Protein AF-A0A849Z394-F1 (afdb_monomer_lite)

Foldseek 3Di:
DDDDDDDDDDDPPPPPPPCDDDDDDPPPPDCFLLLVLLQLQQVLLQQLLQVQCVVVPHHRGDVVSSVVQSVLLSVVQVVVVLLVKGFDSVQSVVLSVLLSVQQVPDPHSVRRDGSVCSCVSRVPRIDPRAAADDDFFDKFQWQNNYHDDPADFDWTFADPDHRIGTIDTGHD

Radius of gyration: 26.24 Å; chains: 1; bounding box: 50×62×99 Å

pLDDT: mean 83.71, std 20.91, range [30.56, 98.06]

Secondary structure (DSSP, 8-state):
--------------------------------HHHHHHHHHHHHHHHHTHHHHHHTTPPPP-HHHHHHHHHHHHHHHHHHHHTT--B-GGGHHHHHHHHHHHHHH-SSTTS---GGGHHHH-GGGBPPPPP-SBPTTSEESSGGGBPP-SSSEEEEEEEEETTEEEEEEEE-

Sequence (172 aa):
MAYSRFGMVGVVVSLGCLAAGACGNPEVYKEESRDVAADAIAEAICEAATPCCVSIGYRPPSDTCRSGMRNEVMLQIMGAEDDRRDVRREAIDECVEKFEAAIAAASTCTEVAGPADLLELCPDLMTPIPEGTRPPGDSCGGTYDCASPSEPGQRDCIEDQPGSGTCYWFLS

Structure (mmCIF, N/CA/C/O backbone):
data_AF-A0A849Z394-F1
#
_entry.id   AF-A0A849Z394-F1
#
loop_
_atom_site.group_PDB
_atom_site.id
_atom_site.type_symbol
_atom_site.label_atom_id
_atom_site.label_alt_id
_atom_site.label_comp_id
_atom_site.label_asym_id
_atom_site.label_entity_id
_atom_site.label_seq_id
_atom_site.pdbx_PDB_ins_code
_atom_site.Cartn_x
_atom_site.Cartn_y
_atom_site.Cartn_z
_atom_site.occupancy
_atom_site.B_iso_or_equiv
_atom_site.auth_seq_id
_atom_site.auth_comp_id
_atom_site.auth_asym_id
_atom_site.auth_atom_id
_atom_site.pdbx_PDB_model_num
ATOM 1 N N . MET A 1 1 ? 9.810 41.817 72.315 1.00 37.50 1 MET A N 1
ATOM 2 C CA . MET A 1 1 ? 10.952 41.482 71.433 1.00 37.50 1 MET A CA 1
ATOM 3 C C . MET A 1 1 ? 10.340 40.931 70.143 1.00 37.50 1 MET A C 1
ATOM 5 O O . MET A 1 1 ? 9.698 39.903 70.232 1.00 37.50 1 MET A O 1
ATOM 9 N N . ALA A 1 2 ? 10.123 41.703 69.074 1.00 34.38 2 ALA A N 1
ATOM 10 C CA . ALA A 1 2 ? 11.055 42.406 68.178 1.00 34.38 2 ALA A CA 1
ATOM 11 C C . ALA A 1 2 ? 11.533 41.515 66.996 1.00 34.38 2 ALA A C 1
ATOM 13 O O . ALA A 1 2 ? 12.284 40.581 67.236 1.00 34.38 2 ALA A O 1
ATOM 14 N N . TYR A 1 3 ? 11.116 41.904 65.770 1.00 33.12 3 TYR A N 1
ATOM 15 C CA . TYR A 1 3 ? 11.657 41.603 64.415 1.00 33.12 3 TYR A CA 1
ATOM 16 C C . TYR A 1 3 ? 11.657 40.141 63.918 1.00 33.12 3 TYR A C 1
ATOM 18 O O . TYR A 1 3 ? 11.723 39.217 64.706 1.00 33.12 3 TYR A O 1
ATOM 26 N N . SER A 1 4 ? 11.691 39.807 62.624 1.00 34.09 4 SER A N 1
ATOM 27 C CA . SER A 1 4 ? 11.247 40.361 61.332 1.00 34.09 4 SER A CA 1
ATOM 28 C C . SER A 1 4 ? 11.457 39.242 60.292 1.00 34.09 4 SER A C 1
ATOM 30 O O . SER A 1 4 ? 12.234 38.319 60.516 1.00 34.09 4 SER A O 1
ATOM 32 N N . ARG A 1 5 ? 10.770 39.366 59.152 1.00 47.38 5 ARG A N 1
ATOM 33 C CA . ARG A 1 5 ? 10.964 38.659 57.868 1.00 47.38 5 ARG A CA 1
ATOM 34 C C . ARG A 1 5 ? 12.431 38.477 57.446 1.00 47.38 5 ARG A C 1
ATOM 36 O O . ARG A 1 5 ? 13.178 39.416 57.644 1.00 47.38 5 ARG A O 1
ATOM 43 N N . PHE A 1 6 ? 12.744 37.381 56.740 1.00 42.41 6 PHE A N 1
ATOM 44 C CA . PHE A 1 6 ? 13.652 37.203 55.571 1.00 42.41 6 PHE A CA 1
ATOM 45 C C . PHE A 1 6 ? 13.514 35.703 55.184 1.00 42.41 6 PHE A C 1
ATOM 47 O O . PHE A 1 6 ? 13.550 34.864 56.070 1.00 42.41 6 PHE A O 1
ATOM 54 N N . GLY A 1 7 ? 13.223 35.225 53.970 1.00 33.16 7 GLY A N 1
ATOM 55 C CA . GLY A 1 7 ? 13.510 35.734 52.636 1.00 33.16 7 GLY A CA 1
ATOM 56 C C . GLY A 1 7 ? 14.931 35.348 52.228 1.00 33.16 7 GLY A C 1
ATOM 57 O O . GLY A 1 7 ? 15.822 36.093 52.601 1.00 33.16 7 GLY A O 1
ATOM 58 N N . MET A 1 8 ? 15.130 34.232 51.501 1.00 32.09 8 MET A N 1
ATOM 59 C CA . MET A 1 8 ? 16.072 34.092 50.363 1.00 32.09 8 MET A CA 1
ATOM 60 C C . MET A 1 8 ? 16.408 32.634 49.980 1.00 32.09 8 MET A C 1
ATOM 62 O O . MET A 1 8 ? 16.770 31.836 50.833 1.00 32.09 8 MET A O 1
ATOM 66 N N . VAL A 1 9 ? 16.376 32.400 48.655 1.00 38.38 9 VAL A N 1
ATOM 67 C CA . VAL A 1 9 ? 17.368 31.667 47.830 1.00 38.38 9 VAL A CA 1
ATOM 68 C C . VAL A 1 9 ? 17.514 30.173 48.159 1.00 38.38 9 VAL A C 1
ATOM 70 O O . VAL A 1 9 ? 18.063 29.784 49.174 1.00 38.38 9 VAL A O 1
ATOM 73 N N . GLY A 1 10 ? 17.002 29.260 47.340 1.00 35.00 10 GLY A N 1
ATOM 74 C CA . GLY A 1 10 ? 17.419 29.085 45.954 1.00 35.00 10 GLY A CA 1
ATOM 75 C C . GLY A 1 10 ? 18.386 27.906 45.894 1.00 35.00 10 GLY A C 1
ATOM 76 O O . GLY A 1 10 ? 19.577 28.074 46.112 1.00 35.00 10 GLY A O 1
ATOM 77 N N . VAL A 1 11 ? 17.869 26.719 45.587 1.00 36.69 11 VAL A N 1
ATOM 78 C CA . VAL A 1 11 ? 18.673 25.633 45.020 1.00 36.69 11 VAL A CA 1
ATOM 79 C C . VAL A 1 11 ? 17.879 25.107 43.837 1.00 36.69 11 VAL A C 1
ATOM 81 O O . VAL A 1 11 ? 17.112 24.154 43.936 1.00 36.69 11 VAL A O 1
ATOM 84 N N . VAL A 1 12 ? 18.025 25.801 42.708 1.00 39.22 12 VAL A N 1
ATOM 85 C CA . VAL A 1 12 ? 17.841 25.155 41.413 1.00 39.22 12 VAL A CA 1
ATOM 86 C C . VAL A 1 12 ? 18.897 24.060 41.392 1.00 39.22 12 VAL A C 1
ATOM 88 O O . VAL A 1 12 ? 20.093 24.345 41.335 1.00 39.22 12 VAL A O 1
ATOM 91 N N . VAL A 1 13 ? 18.464 22.812 41.549 1.00 35.84 13 VAL A N 1
ATOM 92 C CA . VAL A 1 13 ? 19.319 21.661 41.289 1.00 35.84 13 VAL A CA 1
ATOM 93 C C . VAL A 1 13 ? 19.561 21.671 39.789 1.00 35.84 13 VAL A C 1
ATOM 95 O O . VAL A 1 13 ? 18.744 21.203 39.001 1.00 35.84 13 VAL A O 1
ATOM 98 N N . SER A 1 14 ? 20.676 22.284 39.405 1.00 35.25 14 SER A N 1
ATOM 99 C CA . SER A 1 14 ? 21.278 22.142 38.092 1.00 35.25 14 SER A CA 1
ATOM 100 C C . SER A 1 14 ? 21.635 20.671 37.899 1.00 35.25 14 SER A C 1
ATOM 102 O O . SER A 1 14 ? 22.751 20.246 38.189 1.00 35.25 14 SER A O 1
ATOM 104 N N . LEU A 1 15 ? 20.686 19.883 37.394 1.00 36.22 15 LEU A N 1
ATOM 105 C CA . LEU A 1 15 ? 20.988 18.658 36.664 1.00 36.22 15 LEU A CA 1
ATOM 106 C C . LEU A 1 15 ? 21.583 19.085 35.324 1.00 36.22 15 LEU A C 1
ATOM 108 O O . LEU A 1 15 ? 20.939 19.088 34.279 1.00 36.22 15 LEU A O 1
ATOM 112 N N . GLY A 1 16 ? 22.846 19.506 35.400 1.00 30.56 16 GLY A N 1
ATOM 113 C CA . GLY A 1 16 ? 23.749 19.503 34.272 1.00 30.56 16 GLY A CA 1
ATOM 114 C C . GLY A 1 16 ? 23.912 18.058 33.831 1.00 30.56 16 GLY A C 1
ATOM 115 O O . GLY A 1 16 ? 24.815 17.359 34.284 1.00 30.56 16 GLY A O 1
ATOM 116 N N . CYS A 1 17 ? 23.022 17.607 32.950 1.00 37.25 17 CYS A N 1
ATOM 117 C CA . CYS A 1 17 ? 23.345 16.519 32.052 1.00 37.25 17 CYS A CA 1
ATOM 118 C C . CYS A 1 17 ? 24.468 17.032 31.155 1.00 37.25 17 CYS A C 1
ATOM 120 O O . CYS A 1 17 ? 24.252 17.742 30.175 1.00 37.25 17 CYS A O 1
ATOM 122 N N . LEU A 1 18 ? 25.685 16.684 31.561 1.00 38.28 18 LEU A N 1
ATOM 123 C CA . LEU A 1 18 ? 26.853 16.550 30.711 1.00 38.28 18 LEU A CA 1
ATOM 124 C C . LEU A 1 18 ? 26.490 15.600 29.560 1.00 38.28 18 LEU A C 1
ATOM 126 O O . LEU A 1 18 ? 26.790 14.410 29.600 1.00 38.28 18 LEU A O 1
ATOM 130 N N . ALA A 1 19 ? 25.805 16.120 28.544 1.00 38.81 19 ALA A N 1
ATOM 131 C CA . ALA A 1 19 ? 25.684 15.473 27.252 1.00 38.81 19 ALA A CA 1
ATOM 132 C C . ALA A 1 19 ? 27.006 15.711 26.516 1.00 38.81 19 ALA A C 1
ATOM 134 O O . ALA A 1 19 ? 27.165 16.644 25.730 1.00 38.81 19 ALA A O 1
ATOM 135 N N . ALA A 1 20 ? 27.995 14.891 26.871 1.00 40.44 20 ALA A N 1
ATOM 136 C CA . ALA A 1 20 ? 29.158 14.663 26.036 1.00 40.44 20 ALA A CA 1
ATOM 137 C C . ALA A 1 20 ? 28.673 14.127 24.681 1.00 40.44 20 ALA A C 1
ATOM 139 O O . ALA A 1 20 ? 27.763 13.301 24.619 1.00 40.44 20 ALA A O 1
ATOM 140 N N . GLY A 1 21 ? 29.251 14.666 23.611 1.00 40.38 21 GLY A N 1
ATOM 141 C CA . GLY A 1 21 ? 28.768 14.528 22.247 1.00 40.38 21 GLY A CA 1
ATOM 142 C C . GLY A 1 21 ? 28.518 13.093 21.788 1.00 40.38 21 GLY A C 1
ATOM 143 O O . GLY A 1 21 ? 29.406 12.247 21.816 1.00 40.38 21 GLY A O 1
ATOM 144 N N . ALA A 1 22 ? 27.325 12.891 21.242 1.00 34.56 22 ALA A N 1
ATOM 145 C CA . ALA A 1 22 ? 27.134 12.086 20.050 1.00 34.56 22 ALA A CA 1
ATOM 146 C C . ALA A 1 22 ? 26.639 13.051 18.967 1.00 34.56 22 ALA A C 1
ATOM 148 O O . ALA A 1 22 ? 25.562 13.635 19.065 1.00 34.56 22 ALA A O 1
ATOM 149 N N . CYS A 1 23 ? 27.508 13.306 17.996 1.00 40.66 23 CYS A N 1
ATOM 150 C CA . CYS A 1 23 ? 27.255 14.145 16.841 1.00 40.66 23 CYS A CA 1
ATOM 151 C C . CYS A 1 23 ? 26.101 13.564 16.013 1.00 40.66 23 CYS A C 1
ATOM 153 O O . CYS A 1 23 ? 26.268 12.537 15.365 1.00 40.66 23 CYS A O 1
ATOM 155 N N . GLY A 1 24 ? 24.957 14.240 16.008 1.00 37.16 24 GLY A N 1
ATOM 156 C CA . GLY A 1 24 ? 23.949 14.118 14.963 1.00 37.16 24 GLY A CA 1
ATOM 157 C C . GLY A 1 24 ? 23.813 15.487 14.320 1.00 37.16 24 GLY A C 1
ATOM 158 O O . GLY A 1 24 ? 23.432 16.443 14.992 1.00 37.16 24 GLY A O 1
ATOM 159 N N . ASN A 1 25 ? 24.213 15.601 13.057 1.00 36.53 25 ASN A N 1
ATOM 160 C CA . ASN A 1 25 ? 23.959 16.781 12.239 1.00 36.53 25 ASN A CA 1
ATOM 161 C C . ASN A 1 25 ? 22.460 17.135 12.364 1.00 36.53 25 ASN A C 1
ATOM 163 O O . ASN A 1 25 ? 21.645 16.248 12.121 1.00 36.53 25 ASN A O 1
ATOM 167 N N . PRO A 1 26 ? 22.056 18.364 12.740 1.00 42.41 26 PRO A N 1
ATOM 168 C CA . PRO A 1 26 ? 20.657 18.787 12.709 1.00 42.41 26 PRO A CA 1
ATOM 169 C C . PRO A 1 26 ? 20.195 19.030 11.262 1.00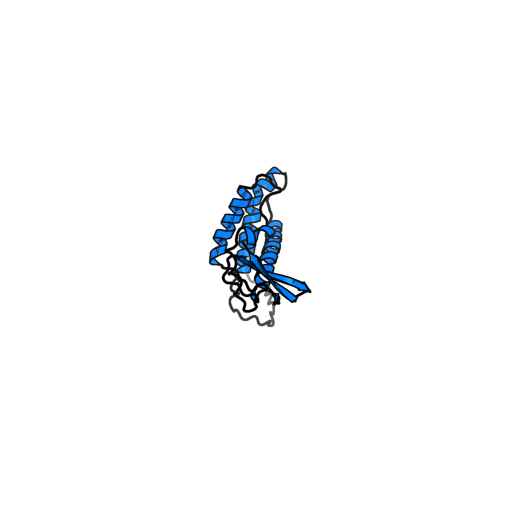 42.41 26 PRO A C 1
ATOM 171 O O . PRO A 1 26 ? 19.469 19.986 10.986 1.00 42.41 26 PRO A O 1
ATOM 174 N N . GLU A 1 27 ? 20.622 18.174 10.326 1.00 46.47 27 GLU A N 1
ATOM 175 C CA . GLU A 1 27 ? 19.857 17.954 9.113 1.00 46.47 27 GLU A CA 1
ATOM 176 C C . GLU A 1 27 ? 18.480 17.536 9.594 1.00 46.47 27 GLU A C 1
ATOM 178 O O . GLU A 1 27 ? 18.298 16.480 10.192 1.00 46.47 27 GLU A O 1
ATOM 183 N N . VAL A 1 28 ? 17.553 18.481 9.458 1.00 51.91 28 VAL A N 1
ATOM 184 C CA . VAL A 1 28 ? 16.119 18.310 9.614 1.00 51.91 28 VAL A CA 1
ATOM 185 C C . VAL A 1 28 ? 15.792 16.910 9.117 1.00 51.91 28 VAL A C 1
ATOM 187 O O . VAL A 1 28 ? 15.899 16.677 7.914 1.00 51.91 28 VAL A O 1
ATOM 190 N N . TYR A 1 29 ? 15.470 15.985 10.029 1.00 53.09 29 TYR A N 1
ATOM 191 C CA . TYR A 1 29 ? 14.891 14.699 9.661 1.00 53.09 29 TYR A CA 1
ATOM 192 C C . TYR A 1 29 ? 13.630 15.054 8.880 1.00 53.09 29 TYR A C 1
ATOM 194 O O . TYR A 1 29 ? 12.614 15.436 9.461 1.00 53.09 29 TYR A O 1
ATOM 202 N N . LYS A 1 30 ? 13.742 15.086 7.552 1.00 62.69 30 LYS A N 1
ATOM 203 C CA . LYS A 1 30 ? 12.585 15.225 6.690 1.00 62.69 30 LYS A CA 1
ATOM 204 C C . LYS A 1 30 ? 11.845 13.921 6.868 1.00 62.69 30 LYS A C 1
ATOM 206 O O . LYS A 1 30 ? 12.406 12.857 6.650 1.00 62.69 30 LYS A O 1
ATOM 211 N N . GLU A 1 31 ? 10.626 14.036 7.355 1.00 81.06 31 GLU A N 1
ATOM 212 C CA . GLU A 1 31 ? 9.714 12.917 7.474 1.00 81.06 31 GLU A CA 1
ATOM 213 C C . GLU A 1 31 ? 9.579 12.247 6.099 1.00 81.06 31 GLU A C 1
ATOM 215 O O . GLU A 1 31 ? 9.113 12.878 5.139 1.00 81.06 31 GLU A O 1
ATOM 220 N N . GLU A 1 32 ? 10.068 11.012 6.000 1.00 90.19 32 GLU A N 1
ATOM 221 C CA . GLU A 1 32 ? 10.068 10.230 4.767 1.00 90.19 32 GLU A CA 1
ATOM 222 C C . GLU A 1 32 ? 8.625 9.956 4.334 1.00 90.19 32 GLU A C 1
ATOM 224 O O . GLU A 1 32 ? 7.753 9.693 5.164 1.00 90.19 32 GLU A O 1
ATOM 229 N N . SER A 1 33 ? 8.352 9.985 3.027 1.00 92.94 33 SER A N 1
ATOM 230 C CA . SER A 1 33 ? 6.990 9.802 2.499 1.00 92.94 33 SER A CA 1
ATOM 231 C C . SER A 1 33 ? 6.345 8.488 2.954 1.00 92.94 33 SER A C 1
ATOM 233 O O . SER A 1 33 ? 5.140 8.451 3.187 1.00 92.94 33 SER A O 1
ATOM 235 N N . ARG A 1 34 ? 7.142 7.426 3.128 1.00 95.00 34 ARG A N 1
ATOM 236 C CA . ARG A 1 34 ? 6.672 6.129 3.633 1.00 95.00 34 ARG A CA 1
ATOM 237 C C . ARG A 1 34 ? 6.208 6.156 5.081 1.00 95.00 34 ARG A C 1
ATOM 239 O O . ARG A 1 34 ? 5.246 5.473 5.409 1.00 95.00 34 ARG A O 1
ATOM 246 N N . ASP A 1 35 ? 6.861 6.946 5.932 1.00 95.62 35 ASP A N 1
ATOM 247 C CA . ASP A 1 35 ? 6.464 7.075 7.332 1.00 95.62 35 ASP A CA 1
ATOM 248 C C . ASP A 1 35 ? 5.134 7.826 7.414 1.00 95.62 35 ASP A C 1
ATOM 250 O O . ASP A 1 35 ? 4.204 7.337 8.047 1.00 95.62 35 ASP A O 1
ATOM 254 N N . VAL A 1 36 ? 5.000 8.918 6.651 1.00 96.50 36 VAL A N 1
ATOM 255 C CA . VAL A 1 36 ? 3.742 9.676 6.521 1.00 96.50 36 VAL A CA 1
ATOM 256 C C . VAL A 1 36 ? 2.601 8.778 6.053 1.00 96.50 36 VAL A C 1
ATOM 258 O O . VAL A 1 36 ? 1.523 8.797 6.638 1.00 96.5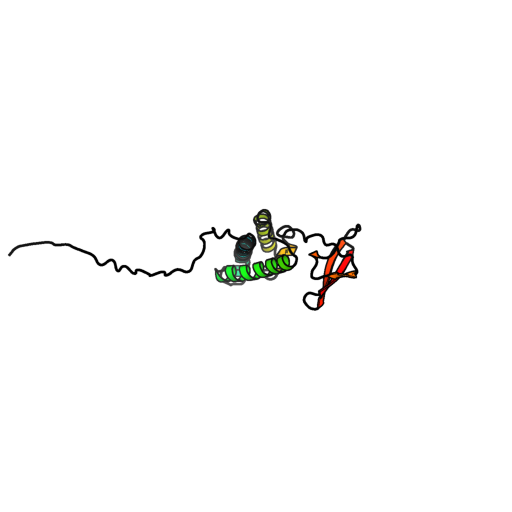0 36 VAL A O 1
ATOM 261 N N . ALA A 1 37 ? 2.831 7.993 4.997 1.00 96.62 37 ALA A N 1
ATOM 262 C CA . ALA A 1 37 ? 1.816 7.103 4.449 1.00 96.62 37 ALA A CA 1
ATOM 263 C C . ALA A 1 37 ? 1.427 6.011 5.451 1.00 96.62 37 ALA A C 1
ATOM 265 O O . ALA A 1 37 ? 0.240 5.779 5.670 1.00 96.62 37 ALA A O 1
ATOM 266 N N . ALA A 1 38 ? 2.411 5.369 6.088 1.00 97.25 38 ALA A N 1
ATOM 267 C CA . ALA A 1 38 ? 2.158 4.322 7.068 1.00 97.25 38 ALA A CA 1
ATOM 268 C C . ALA A 1 38 ? 1.368 4.837 8.274 1.00 97.25 38 ALA A C 1
ATOM 270 O O . ALA A 1 38 ? 0.447 4.159 8.723 1.00 97.25 38 ALA A O 1
ATOM 271 N N . ASP A 1 39 ? 1.701 6.027 8.775 1.00 96.69 39 ASP A N 1
ATOM 272 C CA . ASP A 1 39 ? 0.989 6.651 9.887 1.00 96.69 39 ASP A CA 1
ATOM 273 C C . ASP A 1 39 ? -0.445 7.042 9.492 1.00 96.69 39 ASP A C 1
ATOM 275 O O . ASP A 1 39 ? -1.392 6.648 10.176 1.00 96.69 39 ASP A O 1
ATOM 279 N N . ALA A 1 40 ? -0.625 7.723 8.355 1.00 97.06 40 ALA A N 1
ATOM 280 C CA . ALA A 1 40 ? -1.936 8.183 7.892 1.00 97.06 40 ALA A CA 1
ATOM 281 C C . ALA A 1 40 ? -2.902 7.024 7.590 1.00 97.06 40 ALA A C 1
ATOM 283 O O . ALA A 1 40 ? -4.056 7.035 8.018 1.00 97.06 40 ALA A O 1
ATOM 284 N N . ILE A 1 41 ? -2.432 5.987 6.893 1.00 97.56 41 ILE A N 1
ATOM 285 C CA . ILE A 1 41 ? -3.267 4.838 6.518 1.00 97.56 41 ILE A CA 1
ATOM 286 C C . ILE A 1 41 ? -3.588 3.980 7.747 1.00 97.56 41 ILE A C 1
ATOM 288 O O . ILE A 1 41 ? -4.716 3.514 7.897 1.00 97.56 41 ILE A O 1
ATOM 292 N N . ALA A 1 42 ? -2.635 3.788 8.663 1.00 96.88 42 ALA A N 1
ATOM 293 C CA . ALA A 1 42 ? -2.889 3.054 9.900 1.00 96.88 42 ALA A CA 1
ATOM 294 C C . ALA A 1 42 ? -3.916 3.751 10.796 1.00 96.88 42 ALA A C 1
ATOM 296 O O . ALA A 1 42 ? -4.757 3.085 11.406 1.00 96.88 42 ALA A O 1
ATOM 297 N N . GLU A 1 43 ? -3.848 5.081 10.878 1.00 96.44 43 GLU A N 1
ATOM 298 C CA . GLU A 1 43 ? -4.856 5.884 11.559 1.00 96.44 43 GLU A CA 1
ATOM 299 C C . GLU A 1 43 ? -6.227 5.701 10.907 1.00 96.44 43 GLU A C 1
ATOM 301 O O . GLU A 1 43 ? -7.157 5.288 11.599 1.00 96.44 43 GLU A O 1
ATOM 306 N N . ALA A 1 44 ? -6.324 5.863 9.585 1.00 95.88 44 ALA A N 1
ATOM 307 C CA . ALA A 1 44 ? -7.567 5.684 8.839 1.00 95.88 44 ALA A CA 1
ATOM 308 C C . ALA A 1 44 ? -8.197 4.295 9.051 1.00 95.88 44 ALA A C 1
ATOM 310 O O . ALA A 1 44 ? -9.383 4.191 9.367 1.00 95.88 44 ALA A O 1
ATOM 311 N N . ILE A 1 45 ? -7.400 3.221 8.964 1.00 94.88 45 ILE A N 1
ATOM 312 C CA . ILE A 1 45 ? -7.869 1.845 9.193 1.00 94.88 45 ILE A CA 1
ATOM 313 C C . ILE A 1 45 ? -8.438 1.694 10.609 1.00 94.88 45 ILE A C 1
ATOM 315 O O . ILE A 1 45 ? -9.544 1.178 10.791 1.00 94.88 45 ILE A O 1
ATOM 319 N N . CYS A 1 46 ? -7.700 2.141 11.629 1.00 94.19 46 CYS A N 1
ATOM 320 C CA . CYS A 1 46 ? -8.142 2.014 13.014 1.00 94.19 46 CYS A CA 1
ATOM 321 C C . CYS A 1 46 ? -9.371 2.888 13.299 1.00 94.19 46 CYS A C 1
ATOM 323 O O . CYS A 1 46 ? -10.311 2.423 13.938 1.00 94.19 46 CYS A O 1
ATOM 325 N N . GLU A 1 47 ? -9.419 4.133 12.835 1.00 92.81 47 GLU A N 1
ATOM 326 C CA . GLU A 1 47 ? -10.565 5.006 13.090 1.00 92.81 47 GLU A CA 1
ATOM 327 C C . GLU A 1 47 ? -11.830 4.489 12.398 1.00 92.81 47 GLU A C 1
ATOM 329 O O . GLU A 1 47 ? -12.862 4.312 13.061 1.00 92.81 47 GLU A O 1
ATOM 334 N N . ALA A 1 48 ? -11.731 4.131 11.115 1.00 90.31 48 ALA A N 1
ATOM 335 C CA . ALA A 1 48 ? -12.847 3.611 10.333 1.00 90.31 48 ALA A CA 1
ATOM 336 C C . ALA A 1 48 ? -13.361 2.256 10.855 1.00 90.31 48 ALA A C 1
ATOM 338 O O . ALA A 1 48 ? -14.555 1.970 10.752 1.00 90.31 48 ALA A O 1
ATOM 339 N N . ALA A 1 49 ? -12.511 1.439 11.489 1.00 89.38 49 ALA A N 1
ATOM 340 C CA . ALA A 1 49 ? -12.913 0.171 12.104 1.00 89.38 49 ALA A CA 1
ATOM 341 C C . ALA A 1 49 ? -13.681 0.329 13.435 1.00 89.38 49 ALA A C 1
ATOM 343 O O . ALA A 1 49 ? -14.244 -0.648 13.943 1.00 89.38 49 ALA A O 1
ATOM 344 N N . THR A 1 50 ? -13.759 1.535 14.013 1.00 91.00 50 THR A N 1
ATOM 345 C CA . THR A 1 50 ? -14.420 1.777 15.311 1.00 91.00 50 THR A CA 1
ATOM 346 C C . THR A 1 50 ? -15.855 1.235 15.393 1.00 91.00 50 THR A C 1
ATOM 348 O O . THR A 1 50 ? -16.159 0.534 16.368 1.00 91.00 50 THR A O 1
ATOM 351 N N . PRO A 1 51 ? -16.754 1.485 14.415 1.00 88.12 51 PRO A N 1
ATOM 352 C CA . PRO A 1 51 ? -18.119 0.960 14.455 1.00 88.12 51 PRO A CA 1
ATOM 353 C C . PRO A 1 51 ? -18.146 -0.571 14.487 1.00 88.12 51 PRO A C 1
ATOM 355 O O . PRO A 1 51 ? -18.937 -1.159 15.229 1.00 88.12 51 PRO A O 1
ATOM 358 N N . CYS A 1 52 ? -17.234 -1.214 13.751 1.00 87.31 52 CYS A N 1
ATOM 359 C CA . CYS A 1 52 ? -17.089 -2.663 13.741 1.00 87.31 52 CYS A CA 1
ATOM 360 C C . CYS A 1 52 ? -16.684 -3.183 15.123 1.00 87.31 52 CYS A C 1
ATOM 362 O O . CYS A 1 52 ? -17.396 -4.024 15.674 1.00 87.31 52 CYS A O 1
ATOM 364 N N . CYS A 1 53 ? -15.628 -2.631 15.734 1.00 86.56 53 CYS A N 1
ATOM 365 C CA . CYS A 1 53 ? -15.176 -3.023 17.074 1.00 86.56 53 CYS A CA 1
ATOM 366 C C . CYS A 1 53 ? -16.282 -2.886 18.128 1.00 86.56 53 CYS A C 1
ATOM 368 O O . CYS A 1 53 ? -16.483 -3.796 18.934 1.00 86.56 53 CYS A O 1
ATOM 370 N N . VAL A 1 54 ? -17.031 -1.781 18.097 1.00 88.62 54 VAL A N 1
ATOM 371 C CA . VAL A 1 54 ? -18.138 -1.541 19.032 1.00 88.62 54 VAL A CA 1
ATOM 372 C C . VAL A 1 54 ? -19.274 -2.546 18.819 1.00 88.62 54 VAL A C 1
ATOM 374 O O . VAL A 1 54 ? -19.808 -3.072 19.797 1.00 88.62 54 VAL A O 1
ATOM 377 N N . SER A 1 55 ? -19.627 -2.858 17.568 1.00 87.19 55 SER A N 1
ATOM 378 C CA . SER A 1 55 ? -20.743 -3.763 17.248 1.00 87.19 55 SER A CA 1
ATOM 379 C C . SER A 1 55 ? -20.540 -5.197 17.756 1.00 87.19 55 SER A C 1
ATOM 381 O O . SER A 1 55 ? -21.502 -5.852 18.155 1.00 87.19 55 SER A O 1
ATOM 383 N N . ILE A 1 56 ? -19.287 -5.658 17.813 1.00 85.38 56 ILE A N 1
ATOM 384 C CA . ILE A 1 56 ? -18.911 -6.995 18.299 1.00 85.38 56 ILE A CA 1
ATOM 385 C C . ILE A 1 56 ? -18.498 -6.999 19.783 1.00 85.38 56 ILE A C 1
ATOM 387 O O . ILE A 1 56 ? -18.043 -8.016 20.303 1.00 85.38 56 ILE A O 1
ATOM 391 N N . GLY A 1 57 ? -18.683 -5.875 20.485 1.00 84.44 57 GLY A N 1
ATOM 392 C CA . GLY A 1 57 ? -18.469 -5.757 21.930 1.00 84.44 57 GLY A CA 1
ATOM 393 C C . GLY A 1 57 ? -17.019 -5.513 22.361 1.00 84.44 57 GLY A C 1
ATOM 394 O O . GLY A 1 57 ? -16.721 -5.607 23.555 1.00 84.44 57 GLY A O 1
ATOM 395 N N . TYR A 1 58 ? -16.117 -5.185 21.433 1.00 86.88 58 TYR A N 1
ATOM 396 C CA . TYR A 1 58 ? -14.770 -4.726 21.766 1.00 86.88 58 TYR A CA 1
ATOM 397 C C . TYR A 1 58 ? -14.748 -3.228 22.085 1.00 86.88 58 TYR A C 1
ATOM 399 O O . TYR A 1 58 ? -15.688 -2.473 21.830 1.00 86.88 58 TYR A O 1
ATOM 407 N N . ARG A 1 59 ? -13.638 -2.789 22.684 1.00 86.75 59 ARG A N 1
ATOM 408 C CA . ARG A 1 59 ? -13.363 -1.362 22.871 1.00 86.75 59 ARG A CA 1
ATOM 409 C C . ARG A 1 59 ? -13.008 -0.716 21.527 1.00 86.75 59 ARG A C 1
ATOM 411 O O . ARG A 1 59 ? -12.496 -1.419 20.655 1.00 86.75 59 ARG A O 1
ATOM 418 N N . PRO A 1 60 ? -13.221 0.604 21.383 1.00 86.06 60 PRO A N 1
ATOM 419 C CA . PRO A 1 60 ? -12.683 1.353 20.259 1.00 86.06 60 PRO A CA 1
ATOM 420 C C . PRO A 1 60 ? -11.171 1.126 20.097 1.00 86.06 60 PRO A C 1
ATOM 422 O O . PRO A 1 60 ? -10.481 0.885 21.100 1.00 86.06 60 PRO A O 1
ATOM 425 N N . PRO A 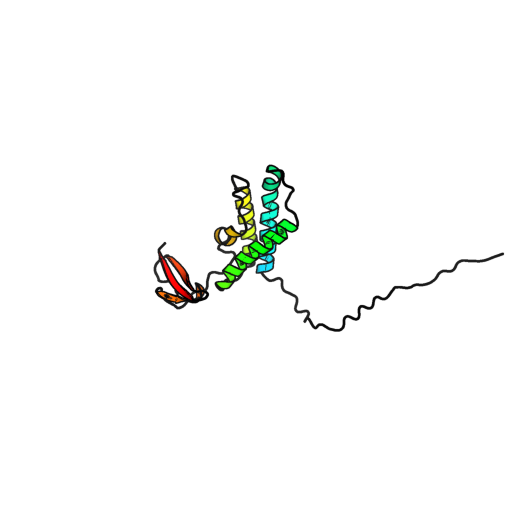1 61 ? -10.656 1.215 18.863 1.00 85.88 61 PRO A N 1
ATOM 426 C CA . PRO A 1 61 ? -9.232 1.131 18.571 1.00 85.88 61 PRO A CA 1
ATOM 427 C C . PRO A 1 61 ? -8.392 2.076 19.437 1.00 85.88 61 PRO A C 1
ATOM 429 O O . PRO A 1 61 ? -8.793 3.189 19.766 1.00 85.88 61 PRO A O 1
ATOM 432 N N . SER A 1 62 ? -7.235 1.575 19.870 1.00 88.31 62 SER A N 1
ATOM 433 C CA . SER A 1 62 ? -6.306 2.272 20.768 1.00 88.31 62 SER A CA 1
ATOM 434 C C . SER A 1 62 ? -5.011 2.630 20.044 1.00 88.31 62 SER A C 1
ATOM 436 O O . SER A 1 62 ? -4.794 2.198 18.912 1.00 88.31 62 SER A O 1
ATOM 438 N N . ASP A 1 63 ? -4.092 3.317 20.723 1.00 90.75 63 ASP A N 1
ATOM 439 C CA . ASP A 1 63 ? -2.734 3.557 20.212 1.00 90.75 63 ASP A CA 1
ATOM 440 C C . ASP A 1 63 ? -2.025 2.263 19.793 1.00 90.75 63 ASP A C 1
ATOM 442 O O . ASP A 1 63 ? -1.270 2.251 18.828 1.00 90.75 63 ASP A O 1
ATOM 446 N N . THR A 1 64 ? -2.328 1.141 20.455 1.00 89.56 64 THR A N 1
ATOM 447 C CA . THR A 1 64 ? -1.812 -0.178 20.069 1.00 89.56 64 THR A CA 1
ATOM 448 C C . THR A 1 64 ? -2.336 -0.638 18.707 1.00 89.56 64 THR A C 1
ATOM 450 O O . THR A 1 64 ? -1.585 -1.270 17.971 1.00 89.56 64 THR A O 1
ATOM 453 N N . CYS A 1 65 ? -3.584 -0.304 18.345 1.00 92.75 65 CYS A N 1
ATOM 454 C CA . CYS A 1 65 ? -4.095 -0.553 16.992 1.00 92.75 65 CYS A CA 1
ATOM 455 C C . CYS A 1 65 ? -3.269 0.236 15.982 1.00 92.75 65 CYS A C 1
ATOM 457 O O . CYS A 1 65 ? -2.723 -0.362 15.061 1.00 92.75 65 CYS A O 1
ATOM 459 N N . ARG A 1 66 ? -3.112 1.550 16.206 1.00 94.06 66 ARG A N 1
ATOM 460 C CA . ARG A 1 66 ? -2.382 2.429 15.284 1.00 94.06 66 ARG A CA 1
ATOM 461 C C . ARG A 1 66 ? -0.945 1.964 15.088 1.00 94.06 66 ARG A C 1
ATOM 463 O O . ARG A 1 66 ? -0.529 1.758 13.958 1.00 94.06 66 ARG A O 1
ATOM 470 N N . SER A 1 67 ? -0.206 1.694 16.166 1.00 93.88 67 SER A N 1
ATOM 471 C CA . SER A 1 67 ? 1.169 1.186 16.053 1.00 93.88 67 SER A CA 1
ATOM 472 C C . SER A 1 67 ? 1.252 -0.185 15.373 1.00 93.88 67 SER A C 1
ATOM 474 O O . SER A 1 67 ? 2.192 -0.430 14.622 1.00 93.88 67 SER A O 1
ATOM 476 N N . GLY A 1 68 ? 0.288 -1.078 15.621 1.00 94.38 68 GLY A N 1
ATOM 477 C CA . GLY A 1 68 ? 0.226 -2.382 14.960 1.00 94.38 68 GLY A CA 1
ATOM 478 C C . GLY A 1 68 ? -0.028 -2.249 13.460 1.00 94.38 68 GLY A C 1
ATOM 479 O O . GLY A 1 68 ? 0.760 -2.743 12.661 1.00 94.38 68 GLY A O 1
ATOM 480 N N . MET A 1 69 ? -1.078 -1.519 13.079 1.00 96.31 69 MET A N 1
ATOM 481 C CA . MET A 1 69 ? -1.430 -1.287 11.677 1.00 96.31 69 MET A CA 1
ATOM 482 C C . MET A 1 69 ? -0.338 -0.518 10.935 1.00 96.31 69 MET A C 1
ATOM 484 O O . MET A 1 69 ? -0.032 -0.868 9.804 1.00 96.31 69 MET A O 1
ATOM 488 N N . ARG A 1 70 ? 0.325 0.450 11.578 1.00 97.38 70 ARG A N 1
ATOM 489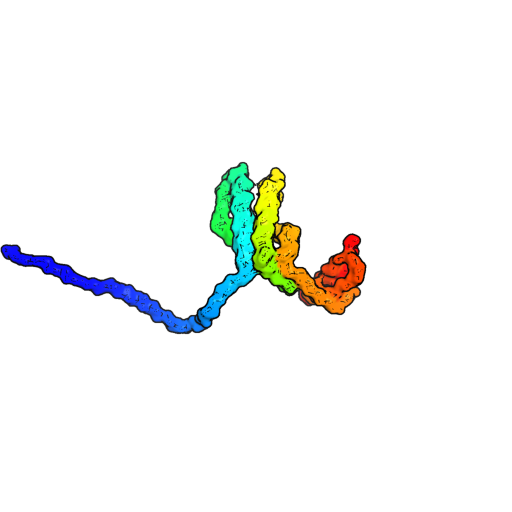 C CA . ARG A 1 70 ? 1.462 1.178 10.996 1.00 97.38 70 ARG A CA 1
ATOM 490 C C . ARG A 1 70 ? 2.581 0.232 10.583 1.00 97.38 70 ARG A C 1
ATOM 492 O O . ARG A 1 70 ? 3.124 0.373 9.493 1.00 97.38 70 ARG A O 1
ATOM 499 N N . ASN A 1 71 ? 2.930 -0.728 11.440 1.00 96.56 71 ASN A N 1
ATOM 500 C CA . ASN A 1 71 ? 3.972 -1.704 11.122 1.00 96.56 71 ASN A CA 1
ATOM 501 C C . ASN A 1 71 ? 3.561 -2.590 9.943 1.00 96.56 71 ASN A C 1
ATOM 503 O O . ASN A 1 71 ? 4.368 -2.808 9.049 1.00 96.56 71 ASN A O 1
ATOM 507 N N . GLU A 1 72 ? 2.311 -3.049 9.910 1.00 97.75 72 GLU A N 1
ATOM 508 C CA . GLU A 1 72 ? 1.801 -3.870 8.808 1.00 97.75 72 GLU A CA 1
ATOM 509 C C . GLU A 1 72 ? 1.740 -3.092 7.484 1.00 97.75 72 GLU A C 1
ATOM 511 O O . GLU A 1 72 ? 2.168 -3.605 6.454 1.00 97.75 72 GLU A O 1
ATOM 516 N N . VAL A 1 73 ? 1.291 -1.832 7.495 1.00 97.56 73 VAL A N 1
ATOM 517 C CA . VAL A 1 73 ? 1.311 -0.959 6.308 1.00 97.56 73 VAL A CA 1
ATOM 518 C C . VAL A 1 73 ? 2.749 -0.711 5.852 1.00 97.56 73 VAL A C 1
ATOM 520 O O . VAL A 1 73 ? 3.042 -0.810 4.663 1.00 97.56 73 VAL A O 1
ATOM 523 N N . MET A 1 74 ? 3.669 -0.453 6.786 1.00 97.56 74 MET A N 1
ATOM 524 C CA . MET A 1 74 ? 5.086 -0.280 6.466 1.00 97.56 74 MET A CA 1
ATOM 525 C C . MET A 1 74 ? 5.681 -1.536 5.816 1.00 97.56 74 MET A C 1
ATOM 527 O O . MET A 1 74 ? 6.451 -1.407 4.873 1.00 97.56 74 MET A O 1
ATOM 531 N N . LEU A 1 75 ? 5.302 -2.743 6.255 1.00 96.62 75 LEU A N 1
ATOM 532 C CA . LEU A 1 75 ? 5.746 -3.987 5.613 1.00 96.62 75 LEU A CA 1
ATOM 533 C C . LEU A 1 75 ? 5.291 -4.075 4.150 1.00 96.62 75 LEU A C 1
ATOM 535 O O . LEU A 1 75 ? 6.076 -4.489 3.300 1.00 96.62 75 LEU A O 1
ATOM 539 N N . GLN A 1 76 ? 4.065 -3.647 3.842 1.00 96.94 76 GLN A N 1
ATOM 540 C CA . GLN A 1 76 ? 3.580 -3.604 2.459 1.00 96.94 76 GLN A CA 1
ATOM 541 C C . GLN A 1 76 ? 4.337 -2.573 1.617 1.00 96.94 76 GLN A C 1
ATOM 543 O O . GLN A 1 76 ? 4.710 -2.859 0.480 1.00 96.94 76 GLN A O 1
ATOM 548 N N . ILE A 1 77 ? 4.606 -1.389 2.181 1.00 96.44 77 ILE A N 1
ATOM 549 C CA . ILE A 1 77 ? 5.400 -0.355 1.507 1.00 96.44 77 ILE A CA 1
ATOM 550 C C . ILE A 1 77 ? 6.815 -0.869 1.232 1.00 96.44 77 ILE A C 1
ATOM 552 O O . ILE A 1 77 ? 7.273 -0.773 0.101 1.00 96.44 77 ILE A O 1
ATOM 556 N N . MET A 1 78 ? 7.478 -1.468 2.225 1.00 94.12 78 MET A N 1
ATOM 557 C CA . MET A 1 78 ? 8.819 -2.038 2.064 1.00 94.12 78 MET A CA 1
ATOM 558 C C . MET A 1 78 ? 8.854 -3.127 0.985 1.00 94.12 78 MET A C 1
ATOM 560 O O . MET A 1 78 ? 9.770 -3.137 0.171 1.00 94.12 78 MET A O 1
ATOM 564 N N . GLY A 1 79 ? 7.836 -3.991 0.923 1.00 91.38 79 GLY A N 1
ATOM 565 C CA . GLY A 1 79 ? 7.727 -4.986 -0.147 1.00 91.38 79 GLY A CA 1
ATOM 566 C C . GLY A 1 79 ? 7.613 -4.356 -1.540 1.00 91.38 79 GLY A C 1
ATOM 567 O O . GLY A 1 79 ? 8.187 -4.860 -2.497 1.00 91.38 79 GLY A O 1
ATOM 568 N N . ALA A 1 80 ? 6.933 -3.215 -1.668 1.00 91.12 80 ALA A N 1
ATOM 569 C CA . ALA A 1 80 ? 6.904 -2.460 -2.920 1.00 91.12 80 ALA A CA 1
ATOM 570 C C . ALA A 1 80 ? 8.216 -1.688 -3.192 1.00 91.12 80 ALA A C 1
ATOM 572 O O . ALA A 1 80 ? 8.585 -1.509 -4.354 1.00 91.12 80 ALA A O 1
ATOM 573 N N . GLU A 1 81 ? 8.934 -1.250 -2.153 1.00 92.44 81 GLU A N 1
ATOM 574 C CA . GLU A 1 81 ? 10.266 -0.635 -2.268 1.00 92.44 81 GLU A CA 1
ATOM 575 C C . GLU A 1 81 ? 11.321 -1.632 -2.782 1.00 92.44 81 GLU A C 1
ATOM 577 O O . GLU A 1 81 ? 12.217 -1.228 -3.528 1.00 92.44 81 GLU A O 1
ATOM 582 N N . ASP A 1 82 ? 11.186 -2.930 -2.482 1.00 88.50 82 ASP A N 1
ATOM 583 C CA . ASP A 1 82 ? 12.040 -3.987 -3.051 1.00 88.50 82 ASP A CA 1
ATOM 584 C C . ASP A 1 82 ? 11.941 -4.042 -4.592 1.00 88.50 82 ASP A C 1
ATOM 586 O O . ASP A 1 82 ? 12.930 -4.316 -5.282 1.00 88.50 82 ASP A O 1
ATOM 590 N N . ASP A 1 83 ? 10.791 -3.648 -5.151 1.00 85.94 83 ASP A N 1
ATOM 591 C CA . ASP A 1 83 ? 10.567 -3.469 -6.592 1.00 85.94 83 ASP A CA 1
ATOM 592 C C . ASP A 1 83 ? 11.019 -2.097 -7.132 1.00 85.94 83 ASP A C 1
ATOM 594 O O . ASP A 1 83 ? 10.703 -1.719 -8.266 1.00 85.94 83 ASP A O 1
ATOM 598 N N . ARG A 1 84 ? 11.792 -1.341 -6.342 1.00 91.31 84 ARG A N 1
ATOM 599 C CA . ARG A 1 84 ? 12.278 0.018 -6.648 1.00 91.31 84 ARG A CA 1
ATOM 600 C C . ARG A 1 84 ? 11.160 1.024 -6.888 1.00 91.31 84 ARG A C 1
ATOM 602 O O . ARG A 1 84 ? 11.285 1.916 -7.733 1.00 91.31 84 ARG A O 1
ATOM 609 N N . ARG A 1 85 ? 10.060 0.861 -6.164 1.00 94.00 85 ARG A N 1
ATOM 610 C CA . ARG A 1 85 ? 8.966 1.826 -6.143 1.00 94.00 85 ARG A CA 1
ATOM 611 C C . ARG A 1 85 ? 9.140 2.737 -4.937 1.00 94.00 85 ARG A C 1
ATOM 613 O O . ARG A 1 85 ? 9.569 2.294 -3.882 1.00 94.00 85 ARG A O 1
ATOM 620 N N . ASP A 1 86 ? 8.742 3.988 -5.085 1.00 95.19 86 ASP A N 1
ATOM 621 C CA . ASP A 1 86 ? 8.779 4.988 -4.022 1.00 95.19 86 ASP A CA 1
ATOM 622 C C . ASP A 1 86 ? 7.357 5.429 -3.684 1.00 95.19 86 ASP A C 1
ATOM 624 O O . ASP A 1 86 ? 6.490 5.490 -4.560 1.00 95.19 86 ASP A O 1
ATOM 628 N N . VAL A 1 87 ? 7.111 5.793 -2.427 1.00 96.62 87 VAL A N 1
ATOM 629 C CA . VAL A 1 87 ? 5.821 6.368 -2.023 1.00 96.62 87 VAL A CA 1
ATOM 630 C C . VAL A 1 87 ? 5.649 7.760 -2.631 1.00 96.62 87 VAL A C 1
ATOM 632 O O . VAL A 1 87 ? 6.449 8.674 -2.404 1.00 96.62 87 VAL A O 1
ATOM 635 N N . ARG A 1 88 ? 4.545 7.947 -3.352 1.00 96.94 88 ARG A N 1
ATOM 636 C CA . ARG A 1 88 ? 4.102 9.225 -3.906 1.00 96.94 88 ARG A CA 1
ATOM 637 C C . ARG A 1 88 ? 3.324 9.993 -2.851 1.00 96.94 88 ARG A C 1
ATOM 639 O O . ARG A 1 88 ? 2.155 9.712 -2.595 1.00 96.94 88 ARG A O 1
ATOM 646 N N . ARG A 1 89 ? 3.975 10.979 -2.227 1.00 94.62 89 ARG A N 1
ATOM 647 C CA . ARG A 1 89 ? 3.396 11.745 -1.109 1.00 94.62 89 ARG A CA 1
ATOM 648 C C . ARG A 1 89 ? 2.064 12.401 -1.475 1.00 94.62 89 ARG A C 1
ATOM 650 O O . ARG A 1 89 ? 1.179 12.491 -0.638 1.00 94.62 89 ARG A O 1
ATOM 657 N N . GLU A 1 90 ? 1.916 12.839 -2.720 1.00 96.06 90 GLU A N 1
ATOM 658 C CA . GLU A 1 90 ? 0.695 13.461 -3.227 1.00 96.06 90 GLU A CA 1
ATOM 659 C C . GLU A 1 90 ? -0.499 12.500 -3.379 1.00 96.06 90 GLU A C 1
ATOM 661 O O . GLU A 1 90 ? -1.618 12.972 -3.540 1.00 96.06 90 GLU A O 1
ATOM 666 N N . ALA A 1 91 ? -0.277 11.181 -3.330 1.00 96.94 91 ALA A N 1
ATOM 667 C CA . ALA A 1 91 ? -1.317 10.155 -3.458 1.00 96.94 91 ALA A CA 1
ATOM 668 C C . ALA A 1 91 ? -1.788 9.588 -2.101 1.00 96.94 91 ALA A C 1
ATOM 670 O O . ALA A 1 91 ? -2.669 8.728 -2.069 1.00 96.94 91 ALA A O 1
ATOM 671 N N . ILE A 1 92 ? -1.212 10.048 -0.981 1.00 97.25 92 ILE A N 1
ATOM 672 C CA . ILE A 1 92 ? -1.528 9.535 0.363 1.00 97.25 92 ILE A CA 1
ATOM 673 C C . ILE A 1 92 ? -2.985 9.826 0.731 1.00 97.25 92 ILE A C 1
ATOM 675 O O . ILE A 1 92 ? -3.696 8.903 1.118 1.00 97.25 92 ILE A O 1
ATOM 679 N N . ASP A 1 93 ? -3.438 11.070 0.563 1.00 97.38 93 ASP A N 1
ATOM 680 C CA . ASP A 1 93 ? -4.797 11.477 0.945 1.00 97.38 93 ASP A CA 1
ATOM 681 C C . ASP A 1 93 ? -5.859 10.694 0.153 1.00 97.38 93 ASP A C 1
ATOM 683 O O . ASP A 1 93 ? -6.810 10.175 0.730 1.00 97.38 93 ASP A O 1
ATOM 687 N N . GLU A 1 94 ? -5.651 10.507 -1.156 1.00 97.62 94 GLU A N 1
ATOM 688 C CA . GLU A 1 94 ? -6.545 9.689 -1.986 1.00 97.62 94 GLU A CA 1
ATOM 689 C C . GLU A 1 94 ? -6.566 8.223 -1.520 1.00 97.62 94 GLU A C 1
ATOM 691 O O . GLU A 1 94 ? -7.615 7.578 -1.515 1.00 97.62 94 GLU A O 1
ATOM 696 N N . CYS A 1 95 ? -5.419 7.676 -1.112 1.00 97.94 95 CYS A N 1
ATOM 697 C CA . CYS A 1 95 ? -5.361 6.317 -0.585 1.00 97.94 95 CYS A CA 1
ATOM 698 C C . CYS A 1 95 ? -6.118 6.176 0.743 1.00 97.94 95 CYS A C 1
ATOM 700 O O . CYS A 1 95 ? -6.860 5.210 0.929 1.00 97.94 95 CYS A O 1
ATOM 702 N N . VAL A 1 96 ? -5.974 7.153 1.642 1.00 98.06 96 VAL A N 1
ATOM 703 C CA . VAL A 1 96 ? -6.722 7.213 2.904 1.00 98.06 96 VAL A CA 1
ATOM 704 C C . VAL A 1 96 ? -8.227 7.201 2.633 1.00 98.06 96 VAL A C 1
ATOM 706 O O . VAL A 1 96 ? -8.932 6.354 3.181 1.00 98.06 96 VAL A O 1
ATOM 709 N N . GLU A 1 97 ? -8.710 8.042 1.714 1.00 97.62 97 GLU A N 1
ATOM 710 C CA . GLU A 1 97 ? -10.130 8.083 1.336 1.00 97.62 97 GLU A CA 1
ATOM 711 C C . GLU A 1 97 ? -10.634 6.729 0.803 1.00 97.62 97 GLU A C 1
ATOM 713 O O . GLU A 1 97 ? -11.750 6.305 1.119 1.00 97.62 97 GLU A O 1
ATOM 718 N N . LYS A 1 98 ? -9.816 6.005 0.024 1.00 97.44 98 LYS A N 1
ATOM 719 C CA . LYS A 1 98 ? -10.168 4.663 -0.473 1.00 97.44 98 LYS A CA 1
ATOM 720 C C . LYS A 1 98 ? -10.279 3.637 0.653 1.00 97.44 98 LYS A C 1
ATOM 722 O O . LYS A 1 98 ? -11.210 2.832 0.630 1.00 97.44 98 LYS A O 1
ATOM 727 N N . PHE A 1 99 ? -9.386 3.676 1.642 1.00 97.06 99 PHE A N 1
ATOM 728 C CA . PHE A 1 99 ? -9.470 2.808 2.819 1.00 97.06 99 PHE A CA 1
ATOM 729 C C . PHE A 1 99 ? -10.710 3.095 3.662 1.00 97.06 99 PHE A C 1
ATOM 731 O O . PHE A 1 99 ? -11.450 2.170 4.001 1.00 97.06 99 PHE A O 1
ATOM 738 N N . GLU A 1 100 ? -10.979 4.366 3.957 1.00 95.62 100 GLU A N 1
ATOM 739 C CA . GLU A 1 100 ? -12.173 4.769 4.701 1.00 95.62 100 GLU A CA 1
ATOM 740 C C . GLU A 1 100 ? -13.453 4.313 3.988 1.00 95.62 100 GLU A C 1
ATOM 742 O O . GLU A 1 100 ? -14.347 3.732 4.611 1.00 95.62 100 GLU A O 1
ATOM 747 N N . ALA A 1 101 ? -13.522 4.507 2.666 1.00 95.19 101 ALA A N 1
ATOM 748 C CA . ALA A 1 101 ? -14.651 4.074 1.853 1.00 95.19 101 ALA A CA 1
ATOM 749 C C . ALA A 1 101 ? -14.807 2.545 1.827 1.00 95.19 101 ALA A C 1
ATOM 751 O O . ALA A 1 101 ? -15.927 2.048 1.969 1.00 95.19 101 ALA A O 1
ATOM 752 N N . ALA A 1 102 ? -13.712 1.794 1.677 1.00 95.25 102 ALA A N 1
ATOM 753 C CA . ALA A 1 102 ? -13.741 0.333 1.651 1.00 95.25 102 ALA A CA 1
ATOM 754 C C . ALA A 1 102 ? -14.205 -0.251 2.994 1.00 95.25 102 ALA A C 1
ATOM 756 O O . ALA A 1 102 ? -15.064 -1.132 3.026 1.00 95.25 102 ALA A O 1
ATOM 757 N N . ILE A 1 103 ? -13.707 0.288 4.111 1.00 93.69 103 ILE A N 1
ATOM 758 C CA . ILE A 1 103 ? -14.111 -0.138 5.458 1.00 93.69 103 ILE A CA 1
ATOM 759 C C . ILE A 1 103 ? -15.579 0.212 5.721 1.00 93.69 103 ILE A C 1
ATOM 761 O O . ILE A 1 103 ? -16.319 -0.611 6.258 1.00 93.69 103 ILE A O 1
ATOM 765 N N . ALA A 1 104 ? -16.033 1.398 5.307 1.00 91.12 104 ALA A N 1
ATOM 766 C CA . ALA A 1 104 ? -17.432 1.798 5.448 1.00 91.12 104 ALA A CA 1
ATOM 767 C C . ALA A 1 104 ? -18.390 0.959 4.581 1.00 91.12 104 ALA A C 1
ATOM 769 O O . ALA A 1 104 ? -19.549 0.768 4.954 1.00 91.12 104 ALA A O 1
ATOM 770 N N . ALA A 1 105 ? -17.922 0.465 3.432 1.00 91.94 105 ALA A N 1
ATOM 771 C CA . ALA A 1 105 ? -18.692 -0.381 2.525 1.00 91.94 105 ALA A CA 1
ATOM 772 C C . ALA A 1 105 ? -18.702 -1.870 2.923 1.00 91.94 105 ALA A C 1
ATOM 774 O O . ALA A 1 105 ? -19.470 -2.641 2.341 1.00 91.94 105 ALA A O 1
ATOM 775 N N . ALA A 1 106 ? -17.877 -2.281 3.893 1.00 91.00 106 ALA A N 1
ATOM 776 C CA . ALA A 1 106 ? -17.770 -3.672 4.317 1.00 91.00 106 ALA A CA 1
ATOM 777 C C . ALA A 1 106 ? -19.119 -4.213 4.820 1.00 91.00 106 ALA A C 1
ATOM 779 O O . ALA A 1 106 ? -19.789 -3.615 5.665 1.00 91.00 106 ALA A O 1
ATOM 780 N N . SER A 1 107 ? -19.518 -5.381 4.309 1.00 87.12 107 SER A N 1
ATOM 781 C CA . SER A 1 107 ? -20.817 -5.980 4.641 1.00 87.12 107 SER A CA 1
ATOM 782 C C . SER A 1 107 ? -20.834 -6.610 6.040 1.00 87.12 107 SER A C 1
ATOM 784 O O . SER A 1 107 ? -21.884 -6.719 6.678 1.00 87.12 107 SER A O 1
ATOM 786 N N . THR A 1 108 ? -19.654 -6.992 6.535 1.00 87.69 108 THR A N 1
ATOM 787 C CA . THR A 1 108 ? -19.432 -7.577 7.857 1.00 87.69 108 THR A CA 1
ATOM 788 C C . THR A 1 108 ? -18.107 -7.099 8.452 1.00 87.69 108 THR A C 1
ATOM 790 O O . THR A 1 108 ? -17.173 -6.749 7.735 1.00 87.69 108 THR A O 1
ATOM 793 N N . CYS A 1 109 ? -17.981 -7.144 9.782 1.00 86.94 109 CYS A N 1
ATOM 794 C CA . CYS A 1 109 ? -16.752 -6.745 10.482 1.00 86.94 109 CYS A CA 1
ATOM 795 C C . CYS A 1 109 ? -15.532 -7.631 10.176 1.00 86.94 109 CYS A C 1
ATOM 797 O O . CYS A 1 109 ? -14.422 -7.275 10.551 1.00 86.94 109 CYS A O 1
ATOM 799 N N . THR A 1 110 ? -15.728 -8.797 9.556 1.00 84.69 110 THR A N 1
ATOM 800 C CA . THR A 1 110 ? -14.651 -9.713 9.151 1.00 84.69 110 THR A CA 1
ATOM 801 C C . THR A 1 110 ? -14.094 -9.414 7.763 1.00 84.69 110 THR A C 1
ATOM 803 O O . THR A 1 110 ? -13.074 -9.981 7.398 1.00 84.69 110 THR A O 1
ATOM 806 N N . GLU A 1 111 ? -14.762 -8.549 7.000 1.00 86.31 111 GLU A N 1
ATOM 807 C CA . GLU A 1 111 ? -14.415 -8.181 5.620 1.00 86.31 111 GLU A CA 1
ATOM 808 C C . GLU A 1 111 ? -13.909 -6.735 5.520 1.00 86.31 111 GLU A C 1
ATOM 810 O O . GLU A 1 111 ? -13.875 -6.158 4.438 1.00 86.31 111 GLU A O 1
ATOM 815 N N . VAL A 1 112 ? -13.571 -6.111 6.651 1.00 89.94 112 VAL A N 1
ATOM 816 C CA . VAL A 1 112 ? -13.004 -4.760 6.646 1.00 89.94 112 VAL A CA 1
ATOM 817 C C . VAL A 1 112 ? -11.642 -4.774 5.962 1.00 89.94 112 VAL A C 1
ATOM 819 O O . VAL A 1 112 ? -10.820 -5.644 6.249 1.00 89.94 112 VAL A O 1
ATOM 822 N N . ALA A 1 113 ? -11.412 -3.799 5.082 1.00 92.75 113 ALA A N 1
ATOM 823 C CA . ALA A 1 113 ? -10.121 -3.639 4.431 1.00 92.75 113 ALA A CA 1
ATOM 824 C C . ALA A 1 113 ? -9.017 -3.421 5.474 1.00 92.75 113 ALA A C 1
ATOM 826 O O . ALA A 1 113 ? -9.193 -2.688 6.453 1.00 92.75 113 ALA A O 1
ATOM 827 N N . GLY A 1 114 ? -7.882 -4.071 5.257 1.00 94.00 114 GLY A N 1
ATOM 828 C CA . GLY A 1 114 ? -6.717 -4.016 6.122 1.00 94.00 114 GLY A CA 1
ATOM 829 C C . GLY A 1 114 ? -5.434 -3.731 5.344 1.00 94.00 114 GLY A C 1
ATOM 830 O O . GLY A 1 114 ? -5.456 -3.536 4.132 1.00 94.00 114 GLY A O 1
ATOM 831 N N . PRO A 1 115 ? -4.278 -3.729 6.026 1.00 95.31 115 PRO A N 1
ATOM 832 C CA . PRO A 1 115 ? -3.005 -3.372 5.405 1.00 95.31 115 PRO A CA 1
ATOM 833 C C . PRO A 1 115 ? -2.671 -4.193 4.154 1.00 95.31 115 PRO A C 1
ATOM 835 O O . PRO A 1 115 ? -2.126 -3.645 3.206 1.00 95.31 115 PRO A O 1
ATOM 838 N N . ALA A 1 116 ? -3.036 -5.479 4.116 1.00 94.75 116 ALA A N 1
ATOM 839 C CA . ALA A 1 116 ? -2.785 -6.359 2.971 1.00 94.75 116 ALA A CA 1
ATOM 840 C C . ALA A 1 116 ? -3.453 -5.887 1.664 1.00 94.75 116 ALA A C 1
ATOM 842 O O . ALA A 1 116 ? -2.973 -6.224 0.586 1.00 94.75 116 ALA A O 1
ATOM 843 N N . ASP A 1 117 ? -4.505 -5.069 1.751 1.00 96.00 117 ASP A N 1
ATOM 844 C CA . ASP A 1 117 ? -5.247 -4.557 0.595 1.00 96.00 117 ASP A CA 1
ATOM 845 C C . ASP A 1 117 ? -4.621 -3.271 0.013 1.00 96.00 117 ASP A C 1
ATOM 847 O O . ASP A 1 117 ? -5.125 -2.715 -0.962 1.00 96.00 117 ASP A O 1
ATOM 851 N N . LEU A 1 118 ? -3.513 -2.778 0.589 1.00 96.50 118 LEU A N 1
ATOM 852 C CA . LEU A 1 118 ? -2.901 -1.481 0.269 1.00 96.50 118 LEU A CA 1
ATOM 853 C C . LEU A 1 118 ? -2.659 -1.265 -1.226 1.00 96.50 118 LEU A C 1
ATOM 855 O O . LEU A 1 118 ? -3.052 -0.238 -1.773 1.00 96.50 118 LEU A O 1
ATOM 859 N N . LEU A 1 119 ? -1.989 -2.208 -1.888 1.00 93.06 119 LEU A N 1
ATOM 860 C CA . LEU A 1 119 ? -1.602 -2.049 -3.292 1.00 93.06 119 LEU A CA 1
ATOM 861 C C . LEU A 1 119 ? -2.769 -2.302 -4.256 1.00 93.06 119 LEU A C 1
ATOM 863 O O . LEU A 1 119 ? -2.730 -1.811 -5.383 1.00 93.06 119 LEU A O 1
ATOM 867 N N . GLU A 1 120 ? -3.797 -3.030 -3.814 1.00 94.06 120 GLU A N 1
ATOM 868 C CA . GLU A 1 120 ? -5.029 -3.241 -4.578 1.00 94.06 120 GLU A CA 1
ATOM 869 C C . GLU A 1 120 ? -5.918 -1.994 -4.532 1.00 94.06 120 GLU A C 1
ATOM 871 O O . GLU A 1 120 ? -6.361 -1.504 -5.571 1.00 94.06 120 GLU A O 1
ATOM 876 N N . LEU A 1 121 ? -6.142 -1.445 -3.336 1.00 95.88 121 LEU A N 1
ATOM 877 C CA . LEU A 1 121 ? -6.962 -0.250 -3.149 1.00 95.88 121 LEU A CA 1
ATOM 878 C C . LEU A 1 121 ? -6.250 1.009 -3.644 1.00 95.88 121 LEU A C 1
ATOM 880 O O . LEU A 1 121 ? -6.882 1.892 -4.222 1.00 95.88 121 LEU A O 1
ATOM 884 N N . CYS A 1 122 ? -4.935 1.100 -3.456 1.00 96.44 122 CYS A N 1
ATOM 885 C CA . CYS A 1 122 ? -4.152 2.293 -3.753 1.00 96.44 122 CYS A CA 1
ATOM 886 C C . CYS A 1 122 ? -3.019 2.023 -4.757 1.00 96.44 122 CYS A C 1
ATOM 888 O O . CYS A 1 122 ? -1.847 2.226 -4.426 1.00 96.44 122 CYS A O 1
ATOM 890 N N . PRO A 1 123 ? -3.323 1.627 -6.007 1.00 92.62 123 PRO A N 1
ATOM 891 C CA . PRO A 1 123 ? -2.290 1.307 -6.995 1.00 92.62 123 PRO A CA 1
ATOM 892 C C . PRO A 1 123 ? -1.370 2.500 -7.300 1.00 92.62 123 PRO A C 1
ATOM 894 O O . PRO A 1 123 ? -0.181 2.315 -7.564 1.00 92.62 123 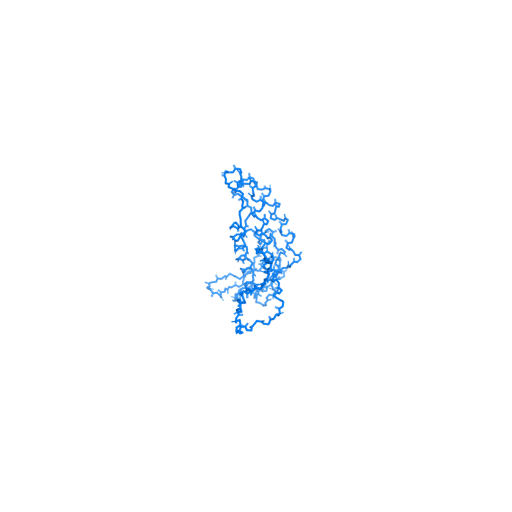PRO A O 1
ATOM 897 N N . ASP A 1 124 ? -1.904 3.721 -7.201 1.00 94.94 124 ASP A N 1
ATOM 898 C CA . ASP A 1 124 ? -1.196 4.974 -7.475 1.00 94.94 124 ASP A CA 1
ATOM 899 C C . ASP A 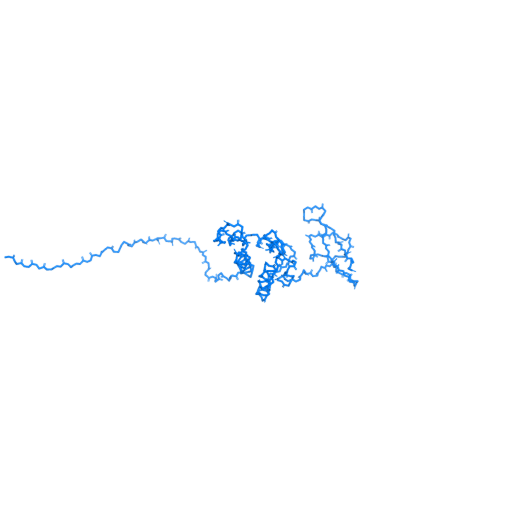1 124 ? -0.381 5.518 -6.292 1.00 94.94 124 ASP A C 1
ATOM 901 O O . ASP A 1 124 ? 0.342 6.503 -6.470 1.00 94.94 124 ASP A O 1
ATOM 905 N N . LEU A 1 125 ? -0.480 4.902 -5.102 1.00 97.44 125 LEU A N 1
ATOM 906 C CA . LEU A 1 125 ? 0.267 5.326 -3.909 1.00 97.44 125 LEU A CA 1
ATOM 907 C C . LEU A 1 125 ? 1.776 5.202 -4.117 1.00 97.44 125 LEU A C 1
ATOM 909 O O . LEU A 1 125 ? 2.548 6.015 -3.617 1.00 97.44 125 LEU A O 1
ATOM 913 N N . MET A 1 126 ? 2.196 4.181 -4.853 1.00 96.38 126 MET A N 1
ATOM 914 C CA . MET A 1 126 ? 3.596 3.949 -5.176 1.00 96.38 126 MET A CA 1
ATOM 915 C C . MET A 1 126 ? 3.876 4.418 -6.602 1.00 96.38 126 MET A C 1
ATOM 917 O O . MET A 1 126 ? 2.999 4.389 -7.469 1.00 96.38 126 MET A O 1
ATOM 921 N N . THR A 1 127 ? 5.118 4.799 -6.890 1.00 95.31 127 THR A N 1
ATOM 922 C CA . THR A 1 127 ? 5.547 4.989 -8.274 1.00 95.31 127 THR A CA 1
ATOM 923 C C . THR A 1 127 ? 5.352 3.692 -9.076 1.00 95.31 127 THR A C 1
ATOM 925 O O . THR A 1 127 ? 5.363 2.584 -8.513 1.00 95.31 127 THR A O 1
ATOM 928 N N . PRO A 1 128 ? 5.135 3.798 -10.401 1.00 92.06 128 PRO A N 1
ATOM 929 C CA . PRO A 1 128 ? 5.148 2.630 -11.267 1.00 92.06 128 PRO A CA 1
ATOM 930 C C . PRO A 1 128 ? 6.480 1.896 -11.137 1.00 92.06 128 PRO A C 1
ATOM 932 O O . PRO A 1 128 ? 7.523 2.533 -10.979 1.00 92.06 128 PRO A O 1
ATOM 935 N N . ILE A 1 129 ? 6.449 0.568 -11.262 1.00 92.31 129 ILE A N 1
ATOM 936 C CA . ILE A 1 129 ? 7.680 -0.221 -11.345 1.00 92.31 129 ILE A CA 1
ATOM 937 C C . ILE A 1 129 ? 8.516 0.343 -12.508 1.00 92.31 129 ILE A C 1
ATOM 939 O O . ILE A 1 129 ? 7.963 0.564 -13.594 1.00 92.31 129 ILE A O 1
ATOM 943 N N . PRO A 1 130 ? 9.821 0.601 -12.322 1.00 93.38 130 PRO A N 1
ATOM 944 C CA . PRO A 1 130 ? 10.685 1.051 -13.405 1.00 93.38 130 PRO A CA 1
ATOM 945 C C . PRO A 1 130 ? 10.685 0.069 -14.580 1.00 93.38 130 PRO A C 1
ATOM 947 O O . PRO A 1 130 ? 10.544 -1.142 -14.399 1.00 93.38 130 PRO A O 1
ATOM 950 N N . GLU A 1 131 ? 10.824 0.593 -15.796 1.00 94.25 131 GLU A N 1
ATOM 951 C CA . GLU A 1 131 ? 10.930 -0.244 -16.990 1.00 94.25 131 GLU A CA 1
ATOM 952 C C . GLU A 1 131 ? 12.312 -0.898 -17.055 1.00 94.25 131 GLU A C 1
ATOM 954 O O . GLU A 1 131 ? 13.338 -0.211 -17.005 1.00 94.25 131 GLU A O 1
ATOM 959 N N . GLY A 1 132 ? 12.324 -2.223 -17.175 1.00 94.69 132 GLY A N 1
ATOM 960 C CA . GLY A 1 132 ? 13.540 -3.003 -17.299 1.00 94.69 132 GLY A CA 1
ATOM 961 C C . GLY A 1 132 ? 14.046 -3.115 -18.733 1.00 94.69 132 GLY A C 1
ATOM 962 O O . GLY A 1 132 ? 13.516 -2.529 -19.675 1.00 94.69 132 GLY A O 1
ATOM 963 N N . THR A 1 133 ? 15.110 -3.896 -18.907 1.00 96.19 133 THR A N 1
ATOM 964 C CA . THR A 1 133 ? 15.734 -4.123 -20.227 1.00 96.19 133 THR A CA 1
ATOM 965 C C . THR A 1 133 ? 15.739 -5.587 -20.648 1.00 96.19 133 THR A C 1
ATOM 967 O O . THR A 1 133 ? 16.091 -5.885 -21.790 1.00 96.19 133 THR A O 1
ATOM 970 N N . ARG A 1 134 ? 15.351 -6.504 -19.754 1.00 95.88 134 ARG A N 1
ATOM 971 C CA . ARG A 1 134 ? 15.425 -7.944 -19.994 1.00 95.88 134 ARG A CA 1
ATOM 972 C C . ARG A 1 134 ? 14.120 -8.472 -20.598 1.00 95.88 134 ARG A C 1
ATOM 974 O O . ARG A 1 134 ? 13.071 -8.282 -19.987 1.00 95.88 134 ARG A O 1
ATOM 981 N N . PRO A 1 135 ? 14.142 -9.113 -21.777 1.00 96.44 135 PRO A N 1
ATOM 982 C CA . PRO A 1 135 ? 12.942 -9.687 -22.376 1.00 96.44 135 PRO A CA 1
ATOM 983 C C . PRO A 1 135 ? 12.369 -10.858 -21.551 1.00 96.44 135 PRO A C 1
ATOM 985 O O . PRO A 1 135 ? 13.076 -11.451 -20.733 1.00 96.44 135 PRO A O 1
ATOM 988 N N . PRO A 1 136 ? 11.103 -11.247 -21.791 1.00 96.19 136 PRO A N 1
ATOM 989 C CA . PRO A 1 136 ? 10.529 -12.454 -21.202 1.00 96.19 136 PRO A CA 1
ATOM 990 C C . PRO A 1 136 ? 11.379 -13.705 -21.486 1.00 96.19 136 PRO A C 1
ATOM 992 O O . PRO A 1 136 ? 11.801 -13.929 -22.622 1.00 96.19 136 PRO A O 1
ATOM 995 N N . GLY A 1 137 ? 11.599 -14.528 -20.460 1.00 95.06 137 GLY A N 1
ATOM 996 C CA . GLY A 1 137 ? 12.458 -15.716 -20.487 1.00 95.06 137 GLY A CA 1
ATOM 997 C C . GLY A 1 137 ? 13.888 -15.492 -19.980 1.00 95.06 137 GLY A C 1
ATOM 998 O O . GLY A 1 137 ? 14.572 -16.470 -19.678 1.00 95.06 137 GLY A O 1
ATOM 999 N N . ASP A 1 138 ? 14.331 -14.240 -19.840 1.00 96.94 138 ASP A N 1
ATOM 1000 C CA . ASP A 1 138 ? 15.631 -13.925 -19.243 1.00 96.94 138 ASP A CA 1
ATOM 1001 C C . ASP A 1 138 ? 15.567 -13.960 -17.711 1.00 96.94 138 ASP A C 1
ATOM 1003 O O . ASP A 1 138 ? 14.513 -13.762 -17.107 1.00 96.94 138 ASP A O 1
ATOM 1007 N N . SER A 1 139 ? 16.715 -14.176 -17.064 1.00 96.00 139 SER A N 1
ATOM 1008 C CA . SER A 1 139 ? 16.800 -14.109 -15.602 1.00 96.00 139 SER A CA 1
ATOM 1009 C C . SER A 1 139 ? 16.551 -12.689 -15.093 1.00 96.00 139 SER A C 1
ATOM 1011 O O . SER A 1 139 ? 16.884 -11.726 -15.778 1.00 96.00 139 SER A O 1
ATOM 1013 N N . CYS A 1 140 ? 16.036 -12.532 -13.880 1.00 94.88 140 CYS A N 1
ATOM 1014 C CA . CYS A 1 140 ? 15.792 -11.239 -13.232 1.00 94.88 140 CYS A CA 1
ATOM 1015 C C . CYS A 1 140 ? 16.082 -11.305 -11.731 1.00 94.88 140 CYS A C 1
ATOM 1017 O O . CYS A 1 140 ? 16.051 -12.383 -11.142 1.00 94.88 140 CYS A O 1
ATOM 1019 N N . GLY A 1 141 ? 16.390 -10.159 -11.117 1.00 91.81 141 GLY A N 1
ATOM 1020 C CA . GLY A 1 141 ? 16.448 -10.012 -9.656 1.00 91.81 141 GLY A CA 1
ATOM 1021 C C . GLY A 1 141 ? 15.187 -9.387 -9.046 1.00 91.81 141 GLY A C 1
ATOM 1022 O O . GLY A 1 141 ? 15.111 -9.251 -7.831 1.00 91.81 141 GLY A O 1
ATOM 1023 N N . GLY A 1 142 ? 14.236 -8.975 -9.884 1.00 92.00 142 GLY A N 1
ATOM 1024 C CA . GLY A 1 142 ? 12.961 -8.357 -9.521 1.00 92.00 142 GLY A CA 1
ATOM 1025 C C . GLY A 1 142 ? 12.249 -7.824 -10.766 1.00 92.00 142 GLY A C 1
ATOM 1026 O O . GLY A 1 142 ? 12.832 -7.791 -11.857 1.00 92.00 142 GLY A O 1
ATOM 1027 N N . THR A 1 143 ? 10.992 -7.400 -10.634 1.00 93.31 143 THR A N 1
ATOM 1028 C CA . THR A 1 143 ? 10.157 -7.007 -11.789 1.00 93.31 143 THR A CA 1
ATOM 1029 C C . THR A 1 143 ? 10.697 -5.774 -12.519 1.00 93.31 143 THR A C 1
ATOM 1031 O O . THR A 1 143 ? 10.502 -5.618 -13.726 1.00 93.31 143 THR A O 1
ATOM 1034 N N . TYR A 1 144 ? 11.462 -4.931 -11.821 1.00 93.19 144 TYR A N 1
ATOM 1035 C CA . TYR A 1 144 ? 12.162 -3.773 -12.383 1.00 93.19 144 TYR A CA 1
ATOM 1036 C C . TYR A 1 144 ? 13.249 -4.122 -13.419 1.00 93.19 144 TYR A C 1
ATOM 1038 O O . TYR A 1 144 ? 13.692 -3.238 -14.150 1.00 93.19 144 TYR A O 1
ATOM 1046 N N . ASP A 1 145 ? 13.717 -5.374 -13.492 1.00 94.88 145 ASP A N 1
ATOM 1047 C CA . ASP A 1 145 ? 14.684 -5.806 -14.513 1.00 94.88 145 ASP A CA 1
ATOM 1048 C C . ASP A 1 145 ? 14.005 -6.169 -15.842 1.00 94.88 145 ASP A C 1
ATOM 1050 O O . ASP A 1 145 ? 14.652 -6.139 -16.898 1.00 94.88 145 ASP A O 1
ATOM 1054 N N . CYS A 1 146 ? 12.710 -6.483 -15.802 1.00 95.88 146 CYS A N 1
ATOM 1055 C CA . CYS A 1 146 ? 11.958 -7.022 -16.925 1.00 95.88 146 CYS A CA 1
ATOM 1056 C C . CYS A 1 146 ? 11.415 -5.925 -17.847 1.00 95.88 146 CYS A C 1
ATOM 1058 O O . CYS A 1 146 ? 10.903 -4.898 -17.402 1.00 95.88 146 CYS A O 1
ATOM 1060 N N . ALA A 1 147 ? 11.524 -6.161 -19.150 1.00 96.62 147 ALA A N 1
ATOM 1061 C CA . ALA A 1 147 ? 11.007 -5.305 -20.203 1.00 96.62 147 ALA A CA 1
ATOM 1062 C C . ALA A 1 147 ? 9.608 -5.760 -20.637 1.00 96.62 147 ALA A C 1
ATOM 1064 O O . ALA A 1 147 ? 9.327 -6.955 -20.761 1.00 96.62 147 ALA A O 1
ATOM 1065 N N . SER A 1 148 ? 8.756 -4.786 -20.917 1.00 94.88 148 SER A N 1
ATOM 1066 C CA . SER A 1 148 ? 7.392 -4.954 -21.400 1.00 94.88 148 SER A CA 1
ATOM 1067 C C . SER A 1 148 ? 7.402 -5.050 -22.932 1.00 94.88 148 SER A C 1
ATOM 1069 O O . SER A 1 148 ? 7.912 -4.144 -23.600 1.00 94.88 148 SER A O 1
ATOM 1071 N N . PRO A 1 149 ? 6.861 -6.129 -23.520 1.00 93.12 149 PRO A N 1
ATOM 1072 C CA . PRO A 1 149 ? 6.573 -6.215 -24.947 1.00 93.12 149 PRO A CA 1
ATOM 1073 C C . PRO A 1 149 ? 5.555 -5.163 -25.414 1.00 93.12 149 PRO A C 1
ATOM 1075 O O . PRO A 1 149 ? 4.998 -4.395 -24.633 1.00 93.12 149 PRO A O 1
ATOM 1078 N N . SER A 1 150 ? 5.313 -5.127 -26.726 1.00 92.00 150 SER A N 1
ATOM 1079 C CA . SER A 1 150 ? 4.354 -4.195 -27.337 1.00 92.00 150 SER A CA 1
ATOM 1080 C C . SER A 1 150 ? 2.890 -4.571 -27.109 1.00 92.00 150 SER A C 1
ATOM 1082 O O . SER A 1 150 ? 1.998 -3.731 -27.226 1.00 92.00 150 SER A O 1
ATOM 1084 N N . GLU A 1 151 ? 2.638 -5.849 -26.860 1.00 94.00 151 GLU A N 1
ATOM 1085 C CA . GLU A 1 151 ? 1.332 -6.404 -26.563 1.00 94.00 151 GLU A CA 1
ATOM 1086 C C . GLU A 1 151 ? 0.819 -5.862 -25.220 1.00 94.00 151 GLU A C 1
ATOM 1088 O O . GLU A 1 151 ? 1.628 -5.572 -24.348 1.00 94.00 151 GLU A O 1
ATOM 1093 N N . PRO A 1 152 ? -0.500 -5.719 -25.010 1.00 91.62 152 PRO A N 1
ATOM 1094 C CA . PRO A 1 152 ? -1.058 -5.433 -23.689 1.00 91.62 152 PRO A CA 1
ATOM 1095 C C . PRO A 1 152 ? -0.841 -6.593 -22.709 1.00 91.62 152 PRO A C 1
ATOM 1097 O O . PRO A 1 152 ? -0.897 -7.763 -23.096 1.00 91.62 152 PRO A O 1
ATOM 1100 N N . GLY A 1 153 ? -0.593 -6.268 -21.441 1.00 91.69 153 GLY A N 1
ATOM 1101 C CA . GLY A 1 153 ? -0.287 -7.259 -20.413 1.00 91.69 153 GLY A CA 1
ATOM 1102 C C . GLY A 1 153 ? 0.451 -6.667 -19.217 1.00 91.69 153 GLY A C 1
ATOM 1103 O O . GLY A 1 153 ? 0.541 -5.446 -19.066 1.00 91.69 153 GLY A O 1
ATOM 1104 N N . GLN A 1 154 ? 0.968 -7.554 -18.374 1.00 92.12 154 GLN A N 1
ATOM 1105 C CA . GLN A 1 154 ? 1.732 -7.224 -17.179 1.00 92.12 154 GLN A CA 1
ATOM 1106 C C . GLN A 1 154 ? 3.039 -8.016 -17.157 1.00 92.12 154 GLN A C 1
ATOM 1108 O O . GLN A 1 154 ? 3.059 -9.222 -17.412 1.00 92.12 154 GLN A O 1
ATOM 1113 N N . ARG A 1 155 ? 4.134 -7.327 -16.837 1.00 93.50 155 ARG A N 1
ATOM 1114 C CA . ARG A 1 155 ? 5.426 -7.965 -16.583 1.00 93.50 155 ARG A CA 1
ATOM 1115 C C . ARG A 1 155 ? 5.529 -8.396 -15.130 1.00 93.50 155 ARG A C 1
ATOM 1117 O O . ARG A 1 155 ? 5.000 -7.719 -14.251 1.00 93.50 155 ARG A O 1
ATOM 1124 N N . ASP A 1 156 ? 6.265 -9.470 -14.907 1.00 94.31 156 ASP A N 1
ATOM 1125 C CA . ASP A 1 156 ? 6.576 -9.962 -13.571 1.00 94.31 156 ASP A CA 1
ATOM 1126 C C . ASP A 1 156 ? 7.941 -10.655 -13.560 1.00 94.31 156 ASP A C 1
ATOM 1128 O O . ASP A 1 156 ? 8.392 -11.169 -14.590 1.00 94.31 156 ASP A O 1
ATOM 1132 N N . CYS A 1 157 ? 8.585 -10.688 -12.400 1.00 93.88 157 CYS A N 1
ATOM 1133 C CA . CYS A 1 157 ? 9.753 -11.517 -12.146 1.00 93.88 157 CYS A CA 1
ATOM 1134 C C . CYS A 1 157 ? 9.345 -12.665 -11.226 1.00 93.88 157 CYS A C 1
ATOM 1136 O O . CYS A 1 157 ? 9.229 -12.498 -10.014 1.00 93.88 157 CYS A O 1
ATOM 1138 N N . ILE A 1 158 ? 9.141 -13.850 -11.803 1.00 94.62 158 ILE A N 1
ATOM 1139 C CA . ILE A 1 158 ? 8.763 -15.029 -11.023 1.00 94.62 158 ILE A CA 1
ATOM 1140 C C . ILE A 1 158 ? 10.024 -15.620 -10.412 1.00 94.62 158 ILE A C 1
ATOM 1142 O O . ILE A 1 158 ? 10.910 -16.094 -11.124 1.00 94.62 158 ILE A O 1
ATOM 1146 N N . GLU A 1 159 ? 10.104 -15.553 -9.090 1.00 90.12 159 GLU A N 1
ATOM 1147 C CA . GLU A 1 159 ? 11.259 -15.993 -8.323 1.00 90.12 159 GLU A CA 1
ATOM 1148 C C . GLU A 1 159 ? 11.392 -17.526 -8.330 1.00 90.12 159 GLU A C 1
ATOM 1150 O O . GLU A 1 159 ? 10.485 -18.253 -7.923 1.00 90.12 159 GLU A O 1
ATOM 1155 N N . ASP A 1 160 ? 12.547 -18.021 -8.782 1.00 88.56 160 ASP A N 1
ATOM 1156 C CA . ASP A 1 160 ? 12.896 -19.447 -8.777 1.00 88.56 160 ASP A CA 1
ATOM 1157 C C . ASP A 1 160 ? 13.683 -19.813 -7.500 1.00 88.56 160 ASP A C 1
ATOM 1159 O O . ASP A 1 160 ? 13.592 -20.932 -6.987 1.00 88.56 160 ASP A O 1
ATOM 1163 N N . GLN A 1 161 ? 14.484 -18.867 -6.992 1.00 86.19 161 GLN A N 1
ATOM 1164 C CA . GLN A 1 161 ? 15.258 -18.924 -5.745 1.00 86.19 161 GLN A CA 1
ATOM 1165 C C . GLN A 1 161 ? 15.411 -17.508 -5.163 1.00 86.19 161 GLN A C 1
ATOM 1167 O O . GLN A 1 161 ? 15.388 -16.560 -5.939 1.00 86.19 161 GLN A O 1
ATOM 1172 N N . PRO A 1 162 ? 15.677 -17.344 -3.850 1.00 83.62 162 PRO A N 1
ATOM 1173 C CA . PRO A 1 162 ? 15.882 -16.031 -3.236 1.00 83.62 162 PRO A CA 1
ATOM 1174 C C . PRO A 1 162 ? 16.835 -15.117 -4.029 1.00 83.62 162 PRO A C 1
ATOM 1176 O O . PRO A 1 162 ? 18.025 -15.420 -4.157 1.00 83.62 162 PRO A O 1
ATOM 1179 N N . GLY A 1 163 ? 16.316 -14.006 -4.553 1.00 82.00 163 GLY A N 1
ATOM 1180 C CA . GLY A 1 163 ? 17.047 -13.012 -5.345 1.00 82.00 163 GLY A CA 1
ATOM 1181 C C . GLY A 1 163 ? 17.333 -13.401 -6.804 1.00 82.00 163 GLY A C 1
ATOM 1182 O O . GLY A 1 163 ? 18.146 -12.746 -7.458 1.00 82.00 163 GLY A O 1
ATOM 1183 N N . SER A 1 164 ? 16.713 -14.466 -7.319 1.00 90.62 164 SER A N 1
ATOM 1184 C CA . SER A 1 164 ? 16.838 -14.911 -8.709 1.00 90.62 164 SER A CA 1
ATOM 1185 C C . SER A 1 164 ? 15.515 -15.465 -9.228 1.00 90.62 164 SER A C 1
ATOM 1187 O O . SER A 1 164 ? 15.015 -16.483 -8.753 1.00 90.62 164 SER A O 1
ATOM 1189 N N . GLY A 1 165 ? 15.006 -14.861 -10.290 1.00 95.25 165 GLY A N 1
ATOM 1190 C CA . GLY A 1 165 ? 13.824 -15.318 -11.003 1.00 95.25 165 GLY A CA 1
ATOM 1191 C C . GLY A 1 165 ? 13.994 -15.285 -12.510 1.00 95.25 165 GLY A C 1
ATOM 1192 O O . GLY A 1 165 ? 15.097 -15.090 -13.032 1.00 95.25 165 GLY A O 1
ATOM 1193 N N . THR A 1 166 ? 12.869 -15.438 -13.194 1.00 97.06 166 THR A N 1
ATOM 1194 C CA . THR A 1 166 ? 12.750 -15.349 -14.648 1.00 97.06 166 THR A CA 1
ATOM 1195 C C . THR A 1 166 ? 11.681 -14.318 -15.012 1.00 97.06 166 THR A C 1
ATOM 1197 O O . THR A 1 166 ? 10.628 -14.261 -14.378 1.00 97.06 166 THR A O 1
ATOM 1200 N N . CYS A 1 167 ? 11.940 -13.490 -16.025 1.00 96.81 167 CYS A N 1
ATOM 1201 C CA . CYS A 1 167 ? 10.983 -12.502 -16.513 1.00 96.81 167 CYS A CA 1
ATOM 1202 C C . CYS A 1 167 ? 9.823 -13.181 -17.240 1.00 96.81 167 CYS A C 1
ATOM 1204 O O . CYS A 1 167 ? 10.035 -13.938 -18.191 1.00 96.81 167 CYS A O 1
ATOM 1206 N N . TYR A 1 168 ? 8.597 -12.841 -16.858 1.00 96.56 168 TYR A N 1
ATOM 1207 C CA . TYR A 1 168 ? 7.375 -13.289 -17.515 1.00 96.56 168 TYR A CA 1
ATOM 1208 C C . TYR A 1 168 ? 6.553 -12.113 -18.029 1.00 96.56 168 TYR A C 1
ATOM 1210 O O . TYR A 1 168 ? 6.603 -10.999 -17.509 1.00 96.56 168 TYR A O 1
ATOM 1218 N N . TRP A 1 169 ? 5.780 -12.401 -19.074 1.00 96.25 169 TRP A N 1
ATOM 1219 C CA . TRP A 1 169 ? 4.760 -11.514 -19.607 1.00 96.25 169 TRP A CA 1
ATOM 1220 C C . TRP A 1 169 ? 3.406 -12.210 -19.550 1.00 96.25 169 TRP A C 1
ATOM 1222 O O . TRP A 1 169 ? 3.199 -13.233 -20.209 1.00 96.25 169 TRP A O 1
ATOM 1232 N N . PHE A 1 170 ? 2.491 -11.656 -18.764 1.00 93.69 170 PHE A N 1
ATOM 1233 C CA . PHE A 1 170 ? 1.127 -12.142 -18.635 1.00 93.69 170 PHE A CA 1
ATOM 1234 C C . PHE A 1 170 ? 0.209 -11.319 -19.532 1.00 93.69 170 PHE A C 1
ATOM 1236 O O . PHE A 1 170 ? 0.104 -10.104 -19.380 1.00 93.69 170 PHE A O 1
ATOM 1243 N N . LEU A 1 171 ? -0.444 -11.987 -20.483 1.00 91.88 171 LEU A N 1
ATOM 1244 C CA . LEU A 1 171 ? -1.431 -11.359 -21.360 1.00 91.88 171 LEU A CA 1
ATOM 1245 C C . LEU A 1 171 ? -2.696 -11.021 -20.562 1.00 91.88 171 LEU A C 1
ATOM 1247 O O . LEU A 1 171 ? -3.159 -11.849 -19.773 1.00 91.88 171 LEU A O 1
ATOM 1251 N N . SER A 1 172 ? -3.232 -9.821 -20.787 1.00 73.94 172 SER A N 1
ATOM 1252 C CA . SER A 1 172 ? -4.480 -9.325 -20.195 1.00 73.94 172 SER A CA 1
ATOM 1253 C C . SER A 1 172 ? -5.720 -9.570 -21.053 1.00 73.94 172 SER A C 1
ATOM 1255 O O . SER A 1 172 ? -5.591 -9.781 -22.282 1.00 73.94 172 SER A O 1
#